Protein AF-A0A537RAN6-F1 (afdb_monomer)

Sequence (154 aa):
MDEKVVLACLVHDIGVIGFIRADHGYWGAQMVAPYVDEEVSWAIRAHQALRFYPDESVGYSYPESYIKNFGADYRPDPYIEEEYKRARDHKWYMTARMITVHDIYSFDPDVVVELEEFTDIIGRNFKQPKEGLGWDSSPSAHMWRTLIRPTRYL

pLDDT: mean 93.1, std 7.17, range [57.78, 98.69]

Structure (mmCIF, N/CA/C/O backbone):
data_AF-A0A537RAN6-F1
#
_entry.id   AF-A0A537RAN6-F1
#
loop_
_atom_site.group_PDB
_atom_site.id
_atom_site.type_symbol
_atom_site.label_atom_id
_atom_site.label_alt_id
_atom_site.label_comp_id
_atom_site.label_asym_id
_atom_site.label_entity_id
_atom_site.label_seq_id
_atom_site.pdbx_PDB_ins_code
_atom_site.Cartn_x
_atom_site.Cartn_y
_atom_site.Cartn_z
_atom_site.occupancy
_atom_site.B_iso_or_equiv
_atom_site.auth_seq_id
_atom_site.auth_comp_id
_atom_site.auth_asym_id
_atom_site.auth_atom_id
_atom_site.pdbx_PDB_model_num
ATOM 1 N N . MET A 1 1 ? -12.561 -12.386 -7.086 1.00 77.81 1 MET A N 1
ATOM 2 C CA . MET A 1 1 ? -11.436 -11.699 -6.421 1.00 77.81 1 MET A CA 1
ATOM 3 C C . MET A 1 1 ? -11.769 -11.601 -4.942 1.00 77.81 1 MET A C 1
ATOM 5 O O . MET A 1 1 ? -12.938 -11.405 -4.640 1.00 77.81 1 MET A O 1
ATOM 9 N N . ASP A 1 2 ? -10.805 -11.834 -4.052 1.00 94.06 2 ASP A N 1
ATOM 10 C CA . ASP A 1 2 ? -11.002 -11.723 -2.597 1.00 94.06 2 ASP A CA 1
ATOM 11 C C . ASP A 1 2 ? -11.297 -10.260 -2.203 1.00 94.06 2 ASP A C 1
ATOM 13 O O . ASP A 1 2 ? -10.730 -9.342 -2.797 1.00 94.06 2 ASP A O 1
ATOM 17 N N . GLU A 1 3 ? -12.183 -10.023 -1.231 1.00 96.25 3 GLU A N 1
ATOM 18 C CA . GLU A 1 3 ? -12.576 -8.664 -0.822 1.00 96.25 3 GLU A CA 1
ATOM 19 C C . GLU A 1 3 ? -11.413 -7.842 -0.262 1.00 96.25 3 GLU A C 1
ATOM 21 O O . GLU A 1 3 ? -11.381 -6.628 -0.456 1.00 96.25 3 GLU A O 1
ATOM 26 N N . LYS A 1 4 ? -10.423 -8.484 0.369 1.00 94.19 4 LYS A N 1
ATOM 27 C CA . LYS A 1 4 ? -9.199 -7.812 0.817 1.00 94.19 4 LYS A CA 1
ATOM 28 C C . LYS A 1 4 ? -8.399 -7.280 -0.362 1.00 94.19 4 LYS A C 1
ATOM 30 O O . LYS A 1 4 ? -7.865 -6.180 -0.275 1.00 94.19 4 LYS A O 1
ATOM 35 N N . VAL A 1 5 ? -8.339 -8.029 -1.466 1.00 96.00 5 VAL A N 1
ATOM 36 C CA . VAL A 1 5 ? -7.678 -7.581 -2.702 1.00 96.00 5 VAL A CA 1
ATOM 37 C C . VAL A 1 5 ? -8.435 -6.388 -3.281 1.00 96.00 5 VAL A C 1
ATOM 39 O O . VAL A 1 5 ? -7.808 -5.395 -3.632 1.00 96.00 5 VAL A O 1
ATOM 42 N N . VAL A 1 6 ? -9.774 -6.439 -3.313 1.00 95.94 6 VAL A N 1
ATOM 43 C CA . VAL A 1 6 ? -10.601 -5.307 -3.768 1.00 95.94 6 VAL A CA 1
ATOM 44 C C . VAL A 1 6 ? -10.352 -4.066 -2.906 1.00 95.94 6 VAL A C 1
ATOM 46 O O . VAL A 1 6 ? -10.100 -2.994 -3.449 1.00 95.94 6 VAL A O 1
ATOM 49 N N . LEU A 1 7 ? -10.364 -4.205 -1.574 1.00 97.06 7 LEU A N 1
ATOM 50 C CA . LEU A 1 7 ? -10.069 -3.098 -0.664 1.00 97.06 7 LEU A CA 1
ATOM 51 C C . LEU A 1 7 ? -8.649 -2.561 -0.883 1.00 97.06 7 LEU A C 1
ATOM 53 O O . LEU A 1 7 ? -8.461 -1.350 -0.934 1.00 97.06 7 LEU A O 1
ATOM 57 N N . ALA A 1 8 ? -7.657 -3.443 -1.029 1.00 97.12 8 ALA A N 1
ATOM 58 C CA . ALA A 1 8 ? -6.279 -3.041 -1.278 1.00 97.12 8 ALA A CA 1
ATOM 59 C C . ALA A 1 8 ? -6.162 -2.229 -2.575 1.00 97.12 8 ALA A C 1
ATOM 61 O O . ALA A 1 8 ? -5.553 -1.165 -2.552 1.00 97.12 8 ALA A O 1
ATOM 62 N N . CYS A 1 9 ? -6.806 -2.665 -3.664 1.00 95.44 9 CYS A N 1
ATOM 63 C CA . CYS A 1 9 ? -6.883 -1.897 -4.907 1.00 95.44 9 CYS A CA 1
ATOM 64 C C . CYS A 1 9 ? -7.563 -0.537 -4.698 1.00 95.44 9 CYS A C 1
ATOM 66 O O . CYS A 1 9 ? -7.063 0.466 -5.191 1.00 95.44 9 CYS A O 1
ATOM 68 N N . LEU A 1 10 ? -8.654 -0.476 -3.930 1.00 94.12 10 LEU A N 1
ATOM 69 C CA . LEU A 1 10 ? -9.382 0.771 -3.683 1.00 94.12 10 LEU A CA 1
ATOM 70 C C . LEU A 1 10 ? -8.542 1.818 -2.932 1.00 94.12 10 LEU A C 1
ATOM 72 O O . LEU A 1 10 ? -8.671 3.010 -3.196 1.00 94.12 10 LEU A O 1
ATOM 76 N N . VAL A 1 11 ? -7.695 1.394 -1.986 1.00 94.62 11 VAL A N 1
ATOM 77 C CA . VAL A 1 11 ? -6.997 2.318 -1.071 1.00 94.62 11 VAL A CA 1
ATOM 78 C C . VAL A 1 11 ? -5.481 2.410 -1.269 1.00 94.62 11 VAL A C 1
ATOM 80 O O . VAL A 1 11 ? -4.833 3.132 -0.512 1.00 94.62 11 VAL A O 1
ATOM 83 N N . HIS A 1 12 ? -4.885 1.711 -2.241 1.00 95.81 12 HIS A N 1
ATOM 84 C CA . HIS A 1 12 ? -3.420 1.650 -2.376 1.00 95.81 12 HIS A CA 1
ATOM 85 C C . HIS A 1 12 ? -2.745 3.021 -2.533 1.00 95.81 12 HIS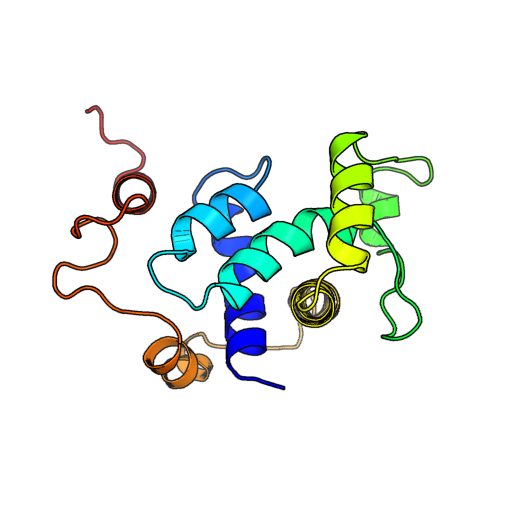 A C 1
ATOM 87 O O . HIS A 1 12 ? -1.685 3.249 -1.949 1.00 95.81 12 HIS A O 1
ATOM 93 N N . ASP A 1 13 ? -3.409 3.943 -3.230 1.00 93.81 13 ASP A N 1
ATOM 94 C CA . ASP A 1 13 ? -2.900 5.277 -3.556 1.00 93.81 13 ASP A CA 1
ATOM 95 C C . ASP A 1 13 ? -3.463 6.397 -2.669 1.00 93.81 13 ASP A C 1
ATOM 97 O O . ASP A 1 13 ? -3.264 7.585 -2.931 1.00 93.81 13 ASP A O 1
ATOM 101 N N . ILE A 1 14 ? -4.106 6.048 -1.548 1.00 89.94 14 ILE A N 1
ATOM 102 C CA . ILE A 1 14 ? -4.704 7.014 -0.609 1.00 89.94 14 ILE A CA 1
ATOM 103 C C . ILE A 1 1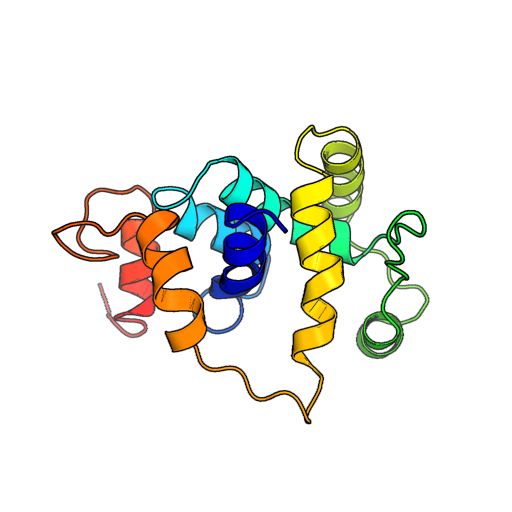4 ? -3.705 8.086 -0.116 1.00 89.94 14 ILE A C 1
ATOM 105 O O . ILE A 1 14 ? -4.091 9.204 0.227 1.00 89.94 14 ILE A O 1
ATOM 109 N N . GLY A 1 15 ? -2.405 7.768 -0.107 1.00 83.69 15 GLY A N 1
ATOM 110 C CA . GLY A 1 15 ? -1.333 8.695 0.260 1.00 83.69 15 GLY A CA 1
ATOM 111 C C . GLY A 1 15 ? -0.936 9.699 -0.835 1.00 83.69 15 GLY A C 1
ATOM 112 O O . GLY A 1 15 ? -0.397 10.756 -0.503 1.00 83.69 15 GLY A O 1
ATOM 113 N N . VAL A 1 16 ? -1.208 9.412 -2.116 1.00 85.81 16 VAL A N 1
ATOM 114 C CA . VAL A 1 16 ? -0.664 10.145 -3.281 1.00 85.81 16 VAL A CA 1
ATOM 115 C C . VAL A 1 16 ? -1.216 11.562 -3.418 1.00 85.81 16 VAL A C 1
ATOM 117 O O . VAL A 1 16 ? -0.455 12.493 -3.708 1.00 85.81 16 VAL A O 1
ATOM 120 N N . ILE A 1 17 ? -2.533 11.727 -3.266 1.00 74.19 17 ILE A N 1
ATOM 121 C CA . ILE A 1 17 ? -3.221 13.008 -3.503 1.00 74.19 17 ILE A CA 1
ATOM 122 C C . ILE A 1 17 ? -3.330 13.823 -2.211 1.00 74.19 17 ILE A C 1
ATOM 124 O O . ILE A 1 17 ? -3.180 15.042 -2.246 1.00 74.19 17 ILE A O 1
ATOM 128 N N . GLY A 1 18 ? -3.574 13.163 -1.076 1.00 71.62 18 GLY A N 1
ATOM 129 C CA . GLY A 1 18 ? -3.880 13.846 0.180 1.00 71.62 18 GLY A CA 1
ATOM 130 C C . GLY A 1 18 ? -2.681 14.109 1.090 1.00 71.62 18 GLY A C 1
ATOM 131 O O . GLY A 1 18 ? -2.721 15.073 1.849 1.00 71.62 18 GLY A O 1
ATOM 132 N N . PHE A 1 19 ? -1.637 13.271 1.052 1.00 85.94 19 PHE A N 1
ATOM 133 C CA . PHE A 1 19 ? -0.619 13.232 2.108 1.00 85.94 19 PHE A CA 1
ATOM 134 C C . PHE A 1 19 ? 0.809 13.479 1.599 1.00 85.94 19 PHE A C 1
ATOM 136 O O . PHE A 1 19 ? 1.224 14.627 1.453 1.00 85.94 19 PHE A O 1
ATOM 143 N N . ILE A 1 20 ? 1.581 12.420 1.349 1.00 90.00 20 ILE A N 1
ATOM 144 C CA . ILE A 1 20 ? 2.974 12.493 0.905 1.00 90.00 20 ILE A CA 1
ATOM 145 C C . ILE A 1 20 ? 3.121 11.582 -0.311 1.00 90.00 20 ILE A C 1
ATOM 147 O O . ILE A 1 20 ? 2.945 10.369 -0.225 1.00 90.00 20 ILE A O 1
ATOM 151 N N . ARG A 1 21 ? 3.449 12.188 -1.457 1.00 90.88 21 ARG A N 1
ATOM 152 C CA . ARG A 1 21 ? 3.561 11.482 -2.742 1.00 90.88 21 ARG A CA 1
ATOM 153 C C . ARG A 1 21 ? 4.835 10.642 -2.861 1.00 90.88 21 ARG A C 1
ATOM 155 O O . ARG A 1 21 ? 4.807 9.559 -3.444 1.00 90.88 21 ARG A O 1
ATOM 162 N N . ALA A 1 22 ? 5.956 11.158 -2.356 1.00 91.75 22 ALA A N 1
ATOM 163 C CA . ALA A 1 22 ? 7.195 10.390 -2.281 1.00 91.75 22 ALA A CA 1
ATOM 164 C C . ALA A 1 22 ? 6.983 9.218 -1.321 1.00 91.75 22 ALA A C 1
ATOM 166 O O . ALA A 1 22 ? 6.483 9.426 -0.221 1.00 91.75 22 ALA A O 1
ATOM 167 N N . ASP A 1 23 ? 7.322 8.005 -1.748 1.00 94.44 23 ASP A N 1
ATOM 168 C CA . ASP A 1 23 ? 7.065 6.784 -0.980 1.00 94.44 23 ASP A CA 1
ATOM 169 C C . ASP A 1 23 ? 5.593 6.563 -0.581 1.00 94.44 23 ASP A C 1
ATOM 171 O O . ASP A 1 23 ? 5.294 6.048 0.498 1.00 94.44 23 ASP A O 1
ATOM 175 N N . HIS A 1 24 ? 4.656 6.951 -1.454 1.00 95.44 24 HIS A N 1
ATOM 176 C CA . HIS A 1 24 ? 3.212 6.833 -1.212 1.00 95.44 24 HIS A CA 1
ATOM 177 C C . HIS A 1 24 ? 2.764 5.436 -0.765 1.00 95.44 24 HIS A C 1
ATOM 179 O O . HIS A 1 24 ? 1.905 5.353 0.106 1.00 95.44 24 HIS A O 1
ATOM 185 N N . GLY A 1 25 ? 3.344 4.350 -1.288 1.00 96.00 25 GLY A N 1
ATOM 186 C CA . GLY A 1 25 ? 2.989 2.993 -0.872 1.00 96.00 25 GLY A CA 1
ATOM 187 C C . GLY A 1 25 ? 3.384 2.722 0.579 1.00 96.00 25 GLY A C 1
ATOM 188 O O . GLY A 1 25 ? 2.629 2.105 1.328 1.00 96.00 25 GLY A O 1
ATOM 189 N N . TYR A 1 26 ? 4.527 3.249 1.030 1.00 96.88 26 TYR A N 1
ATOM 190 C CA . TYR A 1 26 ? 4.960 3.135 2.426 1.00 96.88 26 TYR A CA 1
ATOM 191 C C . TYR A 1 26 ? 4.094 3.985 3.357 1.00 96.88 26 TYR A C 1
ATOM 193 O O . TYR A 1 26 ? 3.626 3.480 4.380 1.00 96.88 26 TYR A O 1
ATOM 201 N N . TRP A 1 27 ? 3.846 5.248 2.998 1.00 96.94 27 TRP A N 1
ATOM 202 C CA . TRP A 1 27 ? 2.990 6.133 3.790 1.00 96.94 27 TRP A CA 1
ATOM 203 C C . TRP A 1 27 ? 1.546 5.636 3.841 1.00 96.94 27 TRP A C 1
ATOM 205 O O . TRP A 1 27 ? 0.953 5.587 4.916 1.00 96.94 27 TRP A O 1
ATOM 215 N N . GLY A 1 28 ? 0.995 5.219 2.701 1.00 96.31 28 GLY A N 1
ATOM 216 C CA . GLY A 1 28 ? -0.344 4.647 2.587 1.00 96.31 28 GLY A CA 1
ATOM 217 C C . GLY A 1 28 ? -0.487 3.401 3.452 1.00 96.31 28 GLY A C 1
ATOM 218 O O . GLY A 1 28 ? -1.386 3.342 4.289 1.00 96.31 28 GLY A O 1
ATOM 219 N N . ALA A 1 29 ? 0.456 2.458 3.344 1.00 97.56 29 ALA A N 1
ATOM 220 C CA . ALA A 1 29 ? 0.473 1.248 4.162 1.00 97.56 29 ALA A CA 1
ATOM 221 C C . ALA A 1 29 ? 0.521 1.551 5.665 1.00 97.56 29 ALA A C 1
ATOM 223 O O . ALA A 1 29 ? -0.263 0.988 6.426 1.00 97.56 29 ALA A O 1
ATOM 224 N N . GLN A 1 30 ? 1.401 2.459 6.104 1.00 97.19 30 GLN A N 1
ATOM 225 C CA . GLN A 1 30 ? 1.481 2.874 7.510 1.00 97.19 30 GLN A CA 1
ATOM 226 C C . GLN A 1 30 ? 0.182 3.521 7.995 1.00 97.19 30 GLN A C 1
ATOM 228 O O . GLN A 1 30 ? -0.254 3.265 9.118 1.00 97.19 30 GLN A O 1
ATOM 233 N N . MET A 1 31 ? -0.443 4.340 7.148 1.00 96.38 31 MET A N 1
ATOM 234 C CA . MET A 1 31 ? -1.673 5.044 7.481 1.00 96.38 31 MET A CA 1
ATOM 235 C C . MET A 1 31 ? -2.838 4.082 7.716 1.00 96.38 31 MET A C 1
ATOM 237 O O . MET A 1 31 ? -3.554 4.228 8.711 1.00 96.38 31 MET A O 1
ATOM 241 N N . VAL A 1 32 ? -3.008 3.091 6.833 1.00 97.12 32 VAL A N 1
ATOM 242 C CA . VAL A 1 32 ? -4.138 2.152 6.889 1.00 97.12 32 VAL A CA 1
ATOM 243 C C . VAL A 1 32 ? -3.895 0.946 7.796 1.00 97.12 32 VAL A C 1
ATOM 245 O O . VAL A 1 32 ? -4.868 0.349 8.241 1.00 97.12 32 VAL A O 1
ATOM 248 N N . ALA A 1 33 ? -2.642 0.596 8.118 1.00 98.19 33 ALA A N 1
ATOM 249 C CA . ALA A 1 33 ? -2.295 -0.617 8.872 1.00 98.19 33 ALA A CA 1
ATOM 250 C C . ALA A 1 33 ? -3.105 -0.856 10.166 1.00 98.19 33 ALA A C 1
ATOM 252 O O . ALA A 1 33 ? -3.469 -2.003 10.414 1.00 98.19 33 ALA A O 1
ATOM 253 N N . PRO A 1 34 ? -3.459 0.156 10.987 1.00 98.00 34 PRO A N 1
ATOM 254 C CA . PRO A 1 34 ? -4.282 -0.081 12.182 1.00 98.00 34 PRO A CA 1
ATOM 255 C C . PRO A 1 34 ? -5.747 -0.447 11.897 1.00 98.00 34 PRO A C 1
ATOM 257 O O . PRO A 1 34 ? -6.488 -0.784 12.828 1.00 98.00 34 PRO A O 1
ATOM 260 N N . TYR A 1 35 ? -6.172 -0.330 10.639 1.00 98.06 35 TYR A N 1
ATOM 261 C CA . TYR A 1 35 ? -7.567 -0.376 10.218 1.00 98.06 35 TYR A CA 1
ATOM 262 C C . TYR A 1 35 ? -7.896 -1.523 9.270 1.00 98.06 35 TYR A C 1
ATOM 264 O O . TYR A 1 35 ? -9.070 -1.821 9.082 1.00 98.06 35 TYR A O 1
ATOM 272 N N . VAL A 1 36 ? -6.895 -2.171 8.685 1.00 98.31 36 VAL A N 1
ATOM 273 C CA . VAL A 1 36 ? -7.082 -3.225 7.682 1.00 98.31 36 VAL A CA 1
ATOM 274 C C . VAL A 1 36 ? -6.300 -4.476 8.069 1.00 98.31 36 VAL A C 1
ATOM 276 O O . VAL A 1 36 ? -5.495 -4.459 8.999 1.00 98.31 36 VAL A O 1
ATOM 279 N N . ASP A 1 37 ? -6.541 -5.574 7.359 1.00 98.25 37 ASP A N 1
ATOM 280 C CA . ASP A 1 37 ? -5.749 -6.792 7.517 1.00 98.25 37 ASP A CA 1
ATOM 281 C C . ASP A 1 37 ? -4.264 -6.538 7.193 1.00 98.25 37 ASP A C 1
ATOM 283 O O . ASP A 1 37 ? -3.935 -5.733 6.315 1.00 98.25 37 ASP A O 1
ATOM 287 N N . GLU A 1 38 ? -3.360 -7.244 7.879 1.00 98.38 38 GLU A N 1
ATOM 288 C CA . GLU A 1 38 ? -1.915 -7.126 7.653 1.00 98.38 38 GLU A CA 1
ATOM 289 C C . GLU A 1 38 ? -1.569 -7.343 6.172 1.00 98.38 38 GLU A C 1
ATOM 291 O O . GLU A 1 38 ? -0.762 -6.595 5.619 1.00 98.38 38 GLU A O 1
ATOM 296 N N . GLU A 1 39 ? -2.250 -8.281 5.507 1.00 98.31 39 GLU A N 1
ATOM 297 C CA . GLU A 1 39 ? -2.090 -8.553 4.081 1.00 98.31 39 GLU A CA 1
ATOM 298 C C . GLU A 1 39 ? -2.369 -7.326 3.208 1.00 98.31 39 GLU A C 1
ATOM 300 O O . GLU A 1 39 ? -1.590 -7.032 2.301 1.00 98.31 39 GLU A O 1
ATOM 305 N N . VAL A 1 40 ? -3.443 -6.586 3.502 1.00 98.50 40 VAL A N 1
ATOM 306 C CA . VAL A 1 40 ? -3.827 -5.377 2.758 1.00 98.50 40 VAL A CA 1
ATOM 307 C C . VAL A 1 40 ? -2.742 -4.319 2.914 1.00 98.50 40 VAL A C 1
ATOM 309 O O . VAL A 1 40 ? -2.223 -3.812 1.923 1.00 98.50 40 VAL A O 1
ATOM 312 N N . SER A 1 41 ? -2.334 -4.026 4.152 1.00 98.44 41 SER A N 1
ATOM 313 C CA . SER A 1 41 ? -1.279 -3.037 4.404 1.00 98.44 41 SER A CA 1
ATOM 314 C C . SER A 1 41 ? 0.066 -3.433 3.777 1.00 98.44 41 SER A C 1
ATOM 316 O O . SER A 1 41 ? 0.757 -2.594 3.199 1.00 98.44 41 SER A O 1
ATOM 318 N N . TRP A 1 42 ? 0.427 -4.719 3.820 1.00 98.69 42 TRP A N 1
ATOM 319 C CA . TRP A 1 42 ? 1.645 -5.227 3.201 1.00 98.69 42 TRP A CA 1
ATOM 320 C C . TRP A 1 42 ? 1.592 -5.102 1.680 1.00 98.69 42 TRP A C 1
ATOM 322 O O . TRP A 1 42 ? 2.567 -4.667 1.067 1.00 98.69 42 TRP A O 1
ATOM 332 N N . ALA A 1 43 ? 0.452 -5.436 1.072 1.00 98.44 43 ALA A N 1
ATOM 333 C CA . ALA A 1 43 ? 0.269 -5.354 -0.368 1.00 98.44 43 ALA A CA 1
ATOM 334 C C . ALA A 1 43 ? 0.360 -3.908 -0.870 1.00 98.44 43 ALA A C 1
ATOM 336 O O . ALA A 1 43 ? 1.054 -3.642 -1.850 1.00 98.44 43 ALA A O 1
ATOM 337 N N . ILE A 1 44 ? -0.241 -2.966 -0.137 1.00 98.19 44 ILE A N 1
ATOM 338 C CA . ILE A 1 44 ? -0.124 -1.525 -0.397 1.00 98.19 44 ILE A CA 1
ATOM 339 C C . ILE A 1 44 ? 1.327 -1.055 -0.261 1.00 98.19 44 ILE A C 1
ATOM 341 O O . ILE A 1 44 ? 1.781 -0.224 -1.031 1.00 98.19 44 ILE A O 1
ATOM 345 N N . ARG A 1 45 ? 2.124 -1.595 0.656 1.00 98.19 45 ARG A N 1
ATOM 346 C CA . ARG A 1 45 ? 3.548 -1.241 0.683 1.00 98.19 45 ARG A CA 1
ATOM 347 C C . ARG A 1 45 ? 4.287 -1.791 -0.539 1.00 98.19 45 ARG A C 1
ATOM 349 O O . ARG A 1 45 ? 5.040 -1.071 -1.189 1.00 98.19 45 ARG A O 1
ATOM 356 N N . ALA A 1 46 ? 4.092 -3.074 -0.832 1.00 98.38 46 ALA A N 1
ATOM 357 C CA . ALA A 1 46 ? 4.850 -3.785 -1.854 1.00 98.38 46 ALA A CA 1
ATOM 358 C C . ALA A 1 46 ? 4.520 -3.316 -3.282 1.00 98.38 46 ALA A C 1
ATOM 360 O O . ALA A 1 46 ? 5.414 -3.321 -4.133 1.00 98.38 46 ALA A O 1
ATOM 361 N N . HIS A 1 47 ? 3.285 -2.866 -3.554 1.00 97.56 47 HIS A N 1
ATOM 362 C CA . HIS A 1 47 ? 2.885 -2.441 -4.904 1.00 97.56 47 HIS A CA 1
ATOM 363 C C . HIS A 1 47 ? 3.789 -1.323 -5.457 1.00 97.56 47 HIS A C 1
ATOM 365 O O . HIS A 1 47 ? 4.096 -1.321 -6.651 1.00 97.56 47 HIS A O 1
ATOM 371 N N . GLN A 1 48 ? 4.300 -0.437 -4.589 1.00 96.69 48 GLN A N 1
ATOM 372 C CA . GLN A 1 48 ? 5.196 0.650 -4.985 1.00 96.69 48 GLN A CA 1
ATOM 373 C C . GLN A 1 48 ? 6.471 0.141 -5.670 1.00 96.69 48 GLN A C 1
ATOM 375 O O . GLN A 1 48 ? 6.958 0.777 -6.605 1.00 96.69 48 GLN A O 1
ATOM 380 N N . ALA A 1 49 ? 7.031 -0.979 -5.206 1.00 97.62 49 ALA A N 1
ATOM 381 C CA . ALA A 1 49 ? 8.192 -1.585 -5.847 1.00 97.62 49 ALA A CA 1
ATOM 382 C C . ALA A 1 49 ? 7.770 -2.410 -7.066 1.00 97.62 49 ALA A C 1
ATOM 384 O O . ALA A 1 49 ? 8.364 -2.293 -8.137 1.00 97.62 49 ALA A O 1
ATOM 385 N N . LEU A 1 50 ? 6.705 -3.207 -6.923 1.00 97.44 50 LEU A N 1
ATOM 386 C CA . LEU A 1 50 ? 6.245 -4.138 -7.954 1.00 97.44 50 LEU A CA 1
ATOM 387 C C . LEU A 1 50 ? 5.824 -3.459 -9.262 1.00 97.44 50 LEU A C 1
ATOM 389 O O . LEU A 1 50 ? 5.986 -4.065 -10.323 1.00 97.44 50 LEU A O 1
ATOM 393 N N . ARG A 1 51 ? 5.322 -2.219 -9.217 1.00 94.88 51 ARG A N 1
ATOM 394 C CA . ARG A 1 51 ? 4.875 -1.479 -10.411 1.00 94.88 51 ARG A CA 1
ATOM 395 C C . ARG A 1 51 ? 5.966 -1.298 -11.474 1.00 94.88 51 ARG A C 1
ATOM 397 O O . ARG A 1 51 ? 5.651 -1.170 -12.652 1.00 94.88 51 ARG A O 1
ATOM 404 N N . PHE A 1 52 ? 7.241 -1.335 -11.082 1.00 95.56 52 PHE A N 1
ATOM 405 C CA . PHE A 1 52 ? 8.376 -1.184 -11.998 1.00 95.56 52 PHE A CA 1
ATOM 406 C C . PHE A 1 52 ? 8.832 -2.489 -12.660 1.00 95.56 52 PHE A C 1
ATOM 408 O O . PHE A 1 52 ? 9.687 -2.444 -13.541 1.00 95.56 52 PHE A O 1
ATOM 415 N N . TYR A 1 53 ? 8.292 -3.640 -12.257 1.00 95.94 53 TYR A N 1
ATOM 416 C CA . TYR A 1 53 ? 8.764 -4.943 -12.725 1.00 95.94 53 TYR A CA 1
ATOM 417 C C . TYR A 1 53 ? 7.619 -5.746 -13.344 1.00 95.94 53 TYR A C 1
ATOM 419 O O . TYR A 1 53 ? 6.610 -5.964 -12.658 1.00 95.94 53 TYR A O 1
ATOM 427 N N . PRO A 1 54 ? 7.767 -6.204 -14.602 1.00 95.19 54 PRO A N 1
ATOM 428 C CA . PRO A 1 54 ? 6.744 -6.991 -15.277 1.00 95.19 54 PRO A CA 1
ATOM 429 C C . PRO A 1 54 ? 6.554 -8.360 -14.609 1.00 95.19 54 PRO A C 1
ATOM 431 O O . PRO A 1 54 ? 7.476 -8.918 -14.013 1.00 95.19 54 PRO A O 1
ATOM 434 N N . ASP A 1 55 ? 5.353 -8.910 -14.746 1.00 96.25 55 ASP A N 1
ATOM 435 C CA . ASP A 1 55 ? 5.046 -10.309 -14.469 1.00 96.25 55 ASP A CA 1
ATOM 436 C C . ASP A 1 55 ? 4.052 -10.821 -15.524 1.00 96.25 55 ASP A C 1
ATOM 438 O O . ASP A 1 55 ? 2.833 -10.665 -15.409 1.00 96.25 55 ASP A O 1
ATOM 442 N N . GLU A 1 56 ? 4.594 -11.430 -16.579 1.00 94.75 56 GLU A N 1
ATOM 443 C CA . GLU A 1 56 ? 3.814 -11.950 -17.707 1.00 94.75 56 GLU A CA 1
ATOM 444 C C . GLU A 1 56 ? 2.878 -13.096 -17.307 1.00 94.75 56 GLU A C 1
ATOM 446 O O . GLU A 1 56 ? 1.862 -13.304 -17.966 1.00 94.75 56 GLU A O 1
ATOM 451 N N . SER A 1 57 ? 3.154 -13.802 -16.201 1.00 95.06 57 SER A N 1
ATOM 452 C CA . SER A 1 57 ? 2.298 -14.905 -15.735 1.00 95.06 57 SER A CA 1
ATOM 453 C C . SER A 1 57 ? 0.891 -14.444 -15.341 1.00 95.06 57 SER A C 1
ATOM 455 O O . SER A 1 57 ? -0.041 -15.246 -15.326 1.00 95.06 57 SER A O 1
ATOM 457 N N . VAL A 1 58 ? 0.734 -13.145 -15.071 1.00 94.31 58 VAL A N 1
ATOM 458 C CA . VAL A 1 58 ? -0.546 -12.487 -14.780 1.00 94.31 58 VAL A CA 1
ATOM 459 C C . VAL A 1 58 ? -0.850 -11.328 -15.725 1.00 94.31 58 VAL A C 1
ATOM 461 O O . VAL A 1 58 ? -1.696 -10.490 -15.428 1.00 94.31 58 VAL A O 1
ATOM 464 N N . GLY A 1 59 ? -0.163 -11.273 -16.868 1.00 92.94 59 GLY A N 1
ATOM 465 C CA . GLY A 1 59 ? -0.404 -10.265 -17.898 1.00 92.94 59 GLY A CA 1
ATOM 466 C C . GLY A 1 59 ? 0.019 -8.843 -17.520 1.00 92.94 59 GLY A C 1
ATOM 467 O O . GLY A 1 59 ? -0.430 -7.899 -18.162 1.00 92.94 59 GLY A O 1
ATOM 468 N N . TYR A 1 60 ? 0.874 -8.661 -16.506 1.00 93.94 60 TYR A N 1
ATOM 469 C CA . TYR A 1 60 ? 1.401 -7.342 -16.153 1.00 93.94 60 TYR A CA 1
ATOM 470 C C . TYR A 1 60 ? 2.677 -7.049 -16.950 1.00 93.94 60 TYR A C 1
ATOM 472 O O . TYR A 1 60 ? 3.771 -7.476 -16.576 1.00 93.94 60 TYR A O 1
ATOM 480 N N . SER A 1 61 ? 2.553 -6.317 -18.055 1.00 93.50 61 SER A N 1
ATOM 481 C CA . SER A 1 61 ? 3.702 -5.766 -18.780 1.00 93.50 61 SER A CA 1
ATOM 482 C C . SER A 1 61 ? 4.194 -4.465 -18.141 1.00 93.50 61 SER A C 1
ATOM 484 O O . SER A 1 61 ? 3.455 -3.794 -17.422 1.00 93.50 61 SER A O 1
ATOM 486 N N . TYR A 1 62 ? 5.435 -4.067 -18.431 1.00 91.06 62 TYR A N 1
ATOM 487 C CA . TYR A 1 62 ? 5.929 -2.755 -18.007 1.00 91.06 62 TYR A CA 1
ATOM 488 C C . TYR A 1 62 ? 5.075 -1.636 -18.644 1.00 91.06 62 TYR A C 1
ATOM 490 O O . TYR A 1 62 ? 4.925 -1.643 -19.869 1.00 91.06 62 TYR A O 1
ATOM 498 N N . PRO A 1 63 ? 4.502 -0.693 -17.868 1.00 89.06 63 PRO A N 1
ATOM 499 C CA . PRO A 1 63 ? 3.585 0.303 -18.419 1.00 89.06 63 PRO A CA 1
ATOM 500 C C . PRO A 1 63 ? 4.246 1.236 -19.446 1.00 89.06 63 PRO A C 1
ATOM 502 O O . PRO A 1 63 ? 5.265 1.868 -19.166 1.00 89.06 63 PRO A O 1
ATOM 505 N N . GLU A 1 64 ? 3.623 1.419 -20.615 1.00 89.06 64 GLU A N 1
ATOM 506 C CA . GLU A 1 64 ? 4.108 2.368 -21.637 1.00 89.06 64 GLU A CA 1
ATOM 507 C C . GLU A 1 64 ? 4.162 3.812 -21.111 1.00 89.06 64 GLU A C 1
ATOM 509 O O . GLU A 1 64 ? 5.063 4.586 -21.448 1.00 89.06 64 GLU A O 1
ATOM 514 N N . SER A 1 65 ? 3.229 4.170 -20.223 1.00 87.88 65 SER A N 1
ATOM 515 C CA . SER A 1 65 ? 3.206 5.470 -19.550 1.00 87.88 65 SER A CA 1
ATOM 516 C C . SER A 1 65 ? 4.480 5.726 -18.740 1.00 87.88 65 SER A C 1
ATOM 518 O O . SER A 1 65 ? 4.919 6.870 -18.644 1.00 87.88 65 SER A O 1
ATOM 520 N N . TYR A 1 66 ? 5.124 4.685 -18.207 1.00 90.75 66 TYR A N 1
ATOM 521 C CA . TYR A 1 66 ? 6.352 4.826 -17.427 1.00 90.75 66 TYR A CA 1
ATOM 522 C C . TYR A 1 66 ? 7.547 5.095 -18.340 1.00 90.75 66 TYR A C 1
ATOM 524 O O . TYR A 1 66 ? 8.356 5.965 -18.026 1.00 90.75 66 TYR A O 1
ATOM 532 N N . ILE A 1 67 ? 7.607 4.454 -19.513 1.00 91.25 67 ILE A N 1
ATOM 533 C CA . ILE A 1 67 ? 8.604 4.774 -20.548 1.00 91.25 67 ILE A CA 1
ATOM 534 C C . ILE A 1 67 ? 8.471 6.243 -20.962 1.00 91.25 67 ILE A C 1
ATOM 536 O O . ILE A 1 67 ? 9.469 6.956 -21.051 1.00 91.25 67 ILE A O 1
ATOM 540 N N . LYS A 1 68 ? 7.237 6.720 -21.166 1.00 90.19 68 LYS A N 1
ATOM 541 C CA . LYS A 1 68 ? 6.962 8.118 -21.526 1.00 90.19 68 LYS A CA 1
ATOM 542 C C . LYS A 1 68 ? 7.354 9.105 -20.419 1.00 90.19 68 LYS A C 1
ATOM 544 O O . LYS A 1 68 ? 7.877 10.172 -20.726 1.00 90.19 68 LYS A O 1
ATOM 549 N N . ASN A 1 69 ? 7.083 8.768 -19.158 1.00 89.75 69 ASN A N 1
ATOM 550 C CA . ASN A 1 69 ? 7.282 9.672 -18.023 1.00 89.75 69 ASN A CA 1
ATOM 551 C C . ASN A 1 69 ? 8.724 9.681 -17.492 1.00 89.75 69 ASN A C 1
ATOM 553 O O . ASN A 1 69 ? 9.190 10.726 -17.042 1.00 89.75 69 ASN A O 1
ATOM 557 N N . PHE A 1 70 ? 9.423 8.542 -17.525 1.00 92.25 70 PHE A N 1
ATOM 558 C CA . PHE A 1 70 ? 10.750 8.376 -16.918 1.00 92.25 70 PHE A CA 1
ATOM 559 C C . PHE A 1 70 ? 11.874 8.122 -17.934 1.00 92.25 70 PHE A C 1
ATOM 561 O O . PHE A 1 70 ? 13.040 8.353 -17.618 1.00 92.25 70 PHE A O 1
ATOM 568 N N . GLY A 1 71 ? 11.539 7.690 -19.153 1.00 94.00 71 GLY A N 1
ATOM 569 C CA . GLY A 1 71 ? 12.491 7.278 -20.186 1.00 94.00 71 GLY A CA 1
ATOM 570 C C . GLY A 1 71 ? 12.721 5.763 -20.217 1.00 94.00 71 GLY A C 1
ATOM 571 O O . GLY A 1 71 ? 12.586 5.076 -19.207 1.00 94.00 71 GLY A O 1
ATOM 572 N N . ALA A 1 72 ? 13.091 5.237 -21.390 1.00 92.12 72 ALA A N 1
ATOM 573 C CA . ALA A 1 72 ? 13.289 3.798 -21.615 1.00 92.12 72 ALA A CA 1
ATOM 574 C C . ALA A 1 72 ? 14.442 3.193 -20.793 1.00 92.12 72 ALA A C 1
ATOM 576 O O . ALA A 1 72 ? 14.407 2.010 -20.468 1.00 92.12 72 ALA A O 1
ATOM 577 N N . ASP A 1 73 ? 15.434 4.011 -20.434 1.00 93.44 73 ASP A N 1
ATOM 578 C CA . ASP A 1 73 ? 16.607 3.591 -19.661 1.00 93.44 73 ASP A CA 1
ATOM 579 C C . ASP A 1 73 ? 16.449 3.823 -18.150 1.00 93.44 73 ASP A C 1
ATOM 581 O O . ASP A 1 73 ? 17.398 3.615 -17.388 1.00 93.44 73 ASP A O 1
ATOM 585 N N . TYR A 1 74 ? 15.272 4.276 -17.698 1.00 94.75 74 TYR A N 1
ATOM 586 C CA . TYR A 1 74 ? 15.029 4.514 -16.282 1.00 94.75 74 TYR A CA 1
ATOM 587 C C . TYR A 1 74 ? 15.202 3.227 -15.476 1.00 94.75 74 TYR A C 1
ATOM 589 O O . TYR A 1 74 ? 14.649 2.174 -15.800 1.00 94.75 74 TYR A O 1
ATOM 597 N N . ARG A 1 75 ? 15.936 3.338 -14.370 1.00 94.19 75 ARG A N 1
ATOM 598 C CA . ARG A 1 75 ? 16.037 2.296 -13.354 1.00 94.19 75 ARG A CA 1
ATOM 599 C C . ARG A 1 75 ? 15.629 2.887 -12.012 1.00 94.19 75 ARG A C 1
ATOM 601 O O . ARG A 1 75 ? 16.084 3.988 -11.697 1.00 94.19 75 ARG A O 1
ATOM 608 N N . PRO A 1 76 ? 14.783 2.192 -11.235 1.00 94.69 76 PRO A N 1
ATOM 609 C CA . PRO A 1 76 ? 14.445 2.654 -9.902 1.00 94.69 76 PRO A CA 1
ATOM 610 C C . PRO A 1 76 ? 15.675 2.580 -8.985 1.00 94.69 76 PRO A C 1
ATOM 612 O O . PRO A 1 76 ? 16.642 1.870 -9.274 1.00 94.69 76 PRO A O 1
ATOM 615 N N . ASP A 1 77 ? 15.629 3.308 -7.870 1.00 95.94 77 ASP A N 1
ATOM 616 C CA . ASP A 1 77 ? 16.713 3.310 -6.886 1.00 95.94 77 ASP A CA 1
ATOM 617 C C . ASP A 1 77 ? 16.998 1.894 -6.345 1.00 95.94 77 ASP A C 1
ATOM 619 O O . ASP A 1 77 ? 16.073 1.080 -6.244 1.00 95.94 77 ASP A O 1
ATOM 623 N N . PRO A 1 78 ? 18.240 1.586 -5.917 1.00 97.94 78 PRO A N 1
ATOM 624 C CA . PRO A 1 78 ? 18.627 0.233 -5.498 1.00 97.94 78 PRO A CA 1
ATOM 625 C C . PRO A 1 78 ? 17.707 -0.409 -4.448 1.00 97.94 78 PRO A C 1
ATOM 627 O O . PRO A 1 78 ? 17.411 -1.599 -4.531 1.00 97.94 78 PRO A O 1
ATOM 630 N N . TYR A 1 79 ? 17.185 0.378 -3.502 1.00 96.75 79 TYR A N 1
ATOM 631 C CA . TYR A 1 79 ? 16.293 -0.138 -2.457 1.00 96.75 79 TYR A CA 1
ATOM 632 C C . TYR A 1 79 ? 14.948 -0.649 -3.010 1.00 96.75 79 TYR A C 1
ATOM 634 O O . TYR A 1 79 ? 14.340 -1.542 -2.424 1.00 96.75 79 TYR A O 1
ATOM 642 N N . ILE A 1 80 ? 14.482 -0.119 -4.148 1.00 97.94 80 ILE A N 1
ATOM 643 C CA . ILE A 1 80 ? 13.267 -0.590 -4.825 1.00 97.94 80 ILE A CA 1
ATOM 644 C C . ILE A 1 80 ? 13.515 -1.952 -5.474 1.00 97.94 80 ILE A C 1
ATOM 646 O O . ILE A 1 80 ? 12.642 -2.818 -5.447 1.00 97.94 80 ILE A O 1
ATOM 650 N N . GLU A 1 81 ? 14.701 -2.166 -6.049 1.00 97.12 81 GLU A N 1
ATOM 651 C CA . GLU A 1 81 ? 15.085 -3.466 -6.606 1.00 97.12 81 GLU A CA 1
ATOM 652 C C . GLU A 1 81 ? 15.214 -4.535 -5.514 1.00 97.12 81 GLU A C 1
ATOM 654 O O . GLU A 1 81 ? 14.743 -5.663 -5.683 1.00 97.12 81 GLU A O 1
ATOM 659 N N . GLU A 1 82 ? 15.805 -4.183 -4.374 1.00 97.75 82 GLU A N 1
ATOM 660 C CA . GLU A 1 82 ? 15.873 -5.063 -3.206 1.00 97.75 82 GLU A CA 1
ATOM 661 C C . GLU A 1 82 ? 14.477 -5.413 -2.675 1.00 97.75 82 GLU A C 1
ATOM 663 O O . GLU A 1 82 ? 14.186 -6.586 -2.422 1.00 97.75 82 GLU A O 1
ATOM 668 N N . GLU A 1 83 ? 13.584 -4.425 -2.568 1.00 98.19 83 GLU A N 1
ATOM 669 C CA . GLU A 1 83 ? 12.206 -4.652 -2.132 1.00 98.19 83 GLU A CA 1
ATOM 670 C C . GLU A 1 83 ? 11.425 -5.518 -3.129 1.00 98.19 83 GLU A C 1
ATOM 672 O O . GLU A 1 83 ? 10.689 -6.405 -2.704 1.00 98.19 83 GLU A O 1
ATOM 677 N N . TYR A 1 84 ? 11.618 -5.337 -4.441 1.00 98.19 84 TYR A N 1
ATOM 678 C CA . TYR A 1 84 ? 11.024 -6.209 -5.461 1.00 98.19 84 TYR A CA 1
ATOM 679 C C . TYR A 1 84 ? 11.442 -7.672 -5.273 1.00 98.19 84 TYR A C 1
ATOM 681 O O . TYR A 1 84 ? 10.584 -8.558 -5.242 1.00 98.19 84 TYR A O 1
ATOM 689 N N . LYS A 1 85 ? 12.746 -7.926 -5.094 1.00 97.75 85 LYS A N 1
ATOM 690 C CA . LYS A 1 85 ? 13.277 -9.278 -4.855 1.00 97.75 85 LYS A CA 1
ATOM 691 C C . LYS A 1 85 ? 12.660 -9.887 -3.598 1.00 97.75 85 LYS A C 1
ATOM 693 O O . LYS A 1 85 ? 12.142 -10.997 -3.649 1.00 97.75 85 LYS A O 1
ATOM 698 N N . ARG A 1 86 ? 12.624 -9.127 -2.498 1.00 97.69 86 ARG A N 1
ATOM 699 C CA . ARG A 1 86 ? 12.006 -9.551 -1.231 1.00 97.69 86 ARG A CA 1
ATOM 700 C C . ARG A 1 86 ? 10.514 -9.851 -1.382 1.00 97.69 86 ARG A C 1
ATOM 702 O O . ARG A 1 86 ? 10.022 -10.827 -0.821 1.00 97.69 86 ARG A O 1
ATOM 709 N N . ALA A 1 87 ? 9.788 -9.011 -2.117 1.00 98.12 87 ALA A N 1
ATOM 710 C CA . ALA A 1 87 ? 8.357 -9.169 -2.328 1.00 98.12 87 ALA A CA 1
ATOM 711 C C . ALA A 1 87 ? 8.039 -10.407 -3.173 1.00 98.12 87 ALA A C 1
ATOM 713 O O . ALA A 1 87 ? 7.025 -11.051 -2.909 1.00 98.12 87 ALA A O 1
ATOM 714 N N . ARG A 1 88 ? 8.891 -10.768 -4.148 1.00 97.31 88 ARG A N 1
ATOM 715 C CA . ARG A 1 88 ? 8.649 -11.900 -5.061 1.00 97.31 88 ARG A CA 1
ATOM 716 C C . ARG A 1 88 ? 8.538 -13.248 -4.353 1.00 97.31 88 ARG A C 1
ATOM 718 O O . ARG A 1 88 ? 7.758 -14.088 -4.801 1.00 97.31 88 ARG A O 1
ATOM 725 N N . ASP A 1 89 ? 9.257 -13.400 -3.244 1.00 96.75 89 ASP A N 1
ATOM 726 C CA . ASP A 1 89 ? 9.280 -14.610 -2.416 1.00 96.75 89 ASP A CA 1
ATOM 727 C C . ASP A 1 89 ? 8.253 -14.577 -1.267 1.00 96.75 89 ASP A C 1
ATOM 729 O O . ASP A 1 89 ? 8.171 -15.502 -0.457 1.00 96.75 89 ASP A O 1
ATOM 733 N N . HIS A 1 90 ? 7.456 -13.510 -1.157 1.00 98.44 90 HIS A N 1
ATOM 734 C CA . HIS A 1 90 ? 6.510 -13.345 -0.061 1.00 98.44 90 HIS A CA 1
ATOM 735 C C . HIS A 1 90 ? 5.163 -14.026 -0.340 1.00 98.44 90 HIS A C 1
ATOM 737 O O . HIS A 1 90 ? 4.616 -13.939 -1.438 1.00 98.44 90 HIS A O 1
ATOM 743 N N . LYS A 1 91 ? 4.548 -14.618 0.694 1.00 98.12 91 LYS A N 1
ATOM 744 C CA . LYS A 1 91 ? 3.243 -15.311 0.598 1.00 98.12 91 LYS A CA 1
ATOM 745 C C . LYS A 1 91 ? 2.102 -14.450 0.030 1.00 98.12 91 LYS A C 1
ATOM 747 O O . LYS A 1 91 ? 1.171 -14.986 -0.557 1.00 98.12 91 LYS A O 1
ATOM 752 N N . TRP A 1 92 ? 2.183 -13.130 0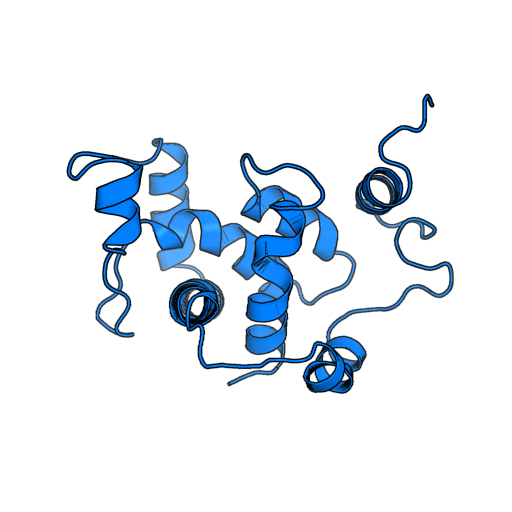.198 1.00 98.25 92 TRP A N 1
ATOM 753 C CA . TRP A 1 92 ? 1.184 -12.161 -0.277 1.00 98.25 92 TRP A CA 1
ATOM 754 C C . TRP A 1 92 ? 1.573 -11.469 -1.585 1.00 98.25 92 TRP A C 1
ATOM 756 O O . TRP A 1 92 ? 0.918 -10.507 -1.983 1.00 98.25 92 TRP A O 1
ATOM 766 N N . TYR A 1 93 ? 2.623 -11.944 -2.266 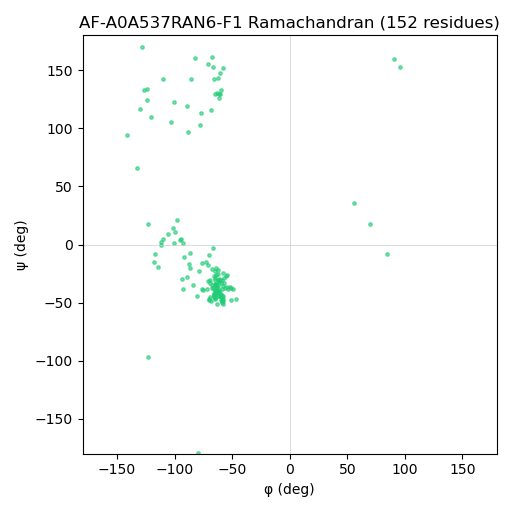1.00 98.31 93 TYR A N 1
ATOM 767 C CA . TYR A 1 93 ? 3.082 -11.388 -3.539 1.00 98.31 93 TYR A CA 1
ATOM 768 C C . TYR A 1 93 ? 1.929 -11.156 -4.518 1.00 98.31 93 TYR A C 1
ATOM 770 O O . TYR A 1 93 ? 1.805 -10.073 -5.086 1.00 98.31 93 TYR A O 1
ATOM 778 N N . MET A 1 94 ? 1.054 -12.155 -4.667 1.00 97.38 94 MET A N 1
ATOM 779 C CA . MET A 1 94 ? -0.057 -12.079 -5.610 1.00 97.38 94 MET A CA 1
ATOM 780 C C . MET A 1 94 ? -1.056 -10.977 -5.265 1.00 97.38 94 MET A C 1
ATOM 782 O O . MET A 1 94 ? -1.545 -10.320 -6.173 1.00 97.38 94 MET A O 1
ATOM 786 N N . THR A 1 95 ? -1.300 -10.696 -3.987 1.00 97.69 95 THR A N 1
ATOM 787 C CA . THR A 1 95 ? -2.194 -9.609 -3.566 1.00 97.69 95 THR A CA 1
ATOM 788 C C . THR A 1 95 ? -1.631 -8.248 -3.973 1.00 97.69 95 THR A C 1
ATOM 790 O O . THR A 1 95 ? -2.331 -7.456 -4.597 1.00 97.69 95 THR A O 1
ATOM 793 N N . ALA A 1 96 ? -0.340 -8.001 -3.725 1.00 97.88 96 ALA A N 1
ATOM 794 C CA . ALA A 1 96 ? 0.334 -6.777 -4.172 1.00 97.88 96 ALA A CA 1
ATOM 795 C C . ALA A 1 96 ? 0.402 -6.669 -5.701 1.00 97.88 96 ALA A C 1
ATOM 797 O O . ALA A 1 96 ? 0.264 -5.587 -6.265 1.00 97.88 96 ALA A O 1
ATOM 798 N N . ARG A 1 97 ? 0.607 -7.797 -6.385 1.00 97.12 97 ARG A N 1
ATOM 799 C CA . ARG A 1 97 ? 0.651 -7.846 -7.845 1.00 97.12 97 ARG A CA 1
ATOM 800 C C . ARG A 1 97 ? -0.715 -7.550 -8.467 1.00 97.12 97 ARG A C 1
ATOM 802 O O . ARG A 1 97 ? -0.772 -6.856 -9.476 1.00 97.12 97 ARG A O 1
ATOM 809 N N . MET A 1 98 ? -1.809 -8.010 -7.860 1.00 96.50 98 MET A N 1
ATOM 810 C CA . MET A 1 98 ? -3.151 -7.673 -8.337 1.00 96.50 98 MET A CA 1
ATOM 811 C C . MET A 1 98 ? -3.455 -6.179 -8.209 1.00 96.50 98 MET A C 1
ATOM 813 O O . MET A 1 98 ? -4.148 -5.654 -9.074 1.00 96.50 98 MET A O 1
ATOM 817 N N . ILE A 1 99 ? -2.882 -5.477 -7.221 1.00 96.38 99 ILE A N 1
ATOM 818 C CA . ILE A 1 99 ? -2.953 -4.008 -7.172 1.00 96.38 99 ILE A CA 1
ATOM 819 C C . ILE A 1 99 ? -2.347 -3.419 -8.448 1.00 96.38 99 ILE A C 1
ATOM 821 O O . ILE A 1 99 ? -3.022 -2.661 -9.129 1.00 96.38 99 ILE A O 1
ATOM 825 N N . THR A 1 100 ? -1.129 -3.817 -8.840 1.00 95.06 100 THR A N 1
ATOM 826 C CA . THR A 1 100 ? -0.488 -3.243 -10.040 1.00 95.06 100 THR A CA 1
ATOM 827 C C . THR A 1 100 ? -1.234 -3.587 -11.329 1.00 95.06 100 THR A C 1
ATOM 829 O O . THR A 1 100 ? -1.278 -2.779 -12.248 1.00 95.06 100 THR A O 1
ATOM 832 N N . VAL A 1 101 ? -1.822 -4.786 -11.414 1.00 94.00 101 VAL A N 1
ATOM 833 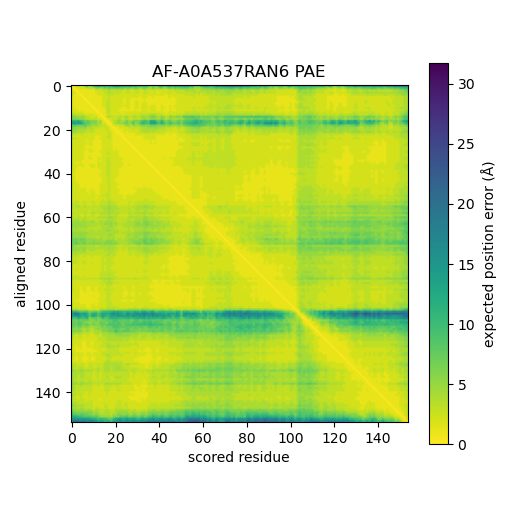C CA . VAL A 1 101 ? -2.661 -5.187 -12.557 1.00 94.00 101 VAL A CA 1
ATOM 834 C C . VAL A 1 101 ? -3.914 -4.316 -12.648 1.00 94.00 101 VAL A C 1
ATOM 836 O O . VAL A 1 101 ? -4.296 -3.909 -13.743 1.00 94.00 101 VAL A O 1
ATOM 839 N N . HIS A 1 102 ? -4.552 -4.027 -11.512 1.00 91.88 102 HIS A N 1
ATOM 840 C CA . HIS A 1 102 ? -5.812 -3.291 -11.483 1.00 91.88 102 HIS A CA 1
ATOM 841 C C . HIS A 1 102 ? -5.663 -1.766 -11.447 1.00 91.88 102 HIS A C 1
ATOM 843 O O . HIS A 1 102 ? -6.608 -1.075 -11.811 1.00 91.88 102 HIS A O 1
ATOM 849 N N . ASP A 1 103 ? -4.484 -1.250 -11.105 1.00 87.44 103 ASP A N 1
ATOM 850 C CA . ASP A 1 103 ? -4.157 0.181 -11.112 1.00 87.44 103 ASP A CA 1
ATOM 851 C C . ASP A 1 103 ? -4.394 0.820 -12.500 1.00 87.44 103 ASP A C 1
ATOM 853 O O . ASP A 1 103 ? -4.968 1.901 -12.623 1.00 87.44 103 ASP A O 1
ATOM 857 N N . ILE A 1 104 ? -4.085 0.082 -13.575 1.00 68.19 104 ILE A N 1
ATOM 858 C CA . ILE A 1 104 ? -4.191 0.555 -14.967 1.00 68.19 104 ILE A CA 1
ATOM 859 C C . ILE A 1 104 ? -5.644 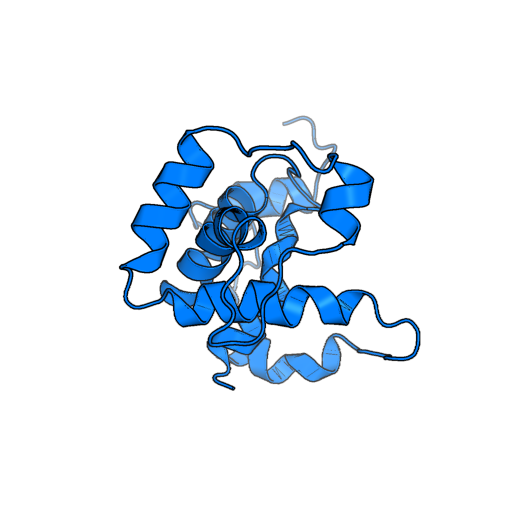0.859 -15.390 1.00 68.19 104 ILE A C 1
ATOM 861 O O . ILE A 1 104 ? -5.860 1.738 -16.225 1.00 68.19 104 ILE A O 1
ATOM 865 N N . TYR A 1 105 ? -6.651 0.188 -14.815 1.00 57.78 105 TYR A N 1
ATOM 866 C CA . TYR A 1 105 ? -8.060 0.421 -15.173 1.00 57.78 105 TYR A CA 1
ATOM 867 C C . TYR A 1 105 ? -8.591 1.775 -14.689 1.00 57.78 105 TYR A C 1
ATOM 869 O O . TYR A 1 105 ? -9.569 2.272 -15.240 1.00 57.78 105 TYR A O 1
ATOM 877 N N . SER A 1 106 ? -7.918 2.416 -13.730 1.00 60.56 106 SER A N 1
ATOM 878 C CA . SER A 1 106 ? -8.291 3.742 -13.215 1.00 60.56 106 SER A CA 1
ATOM 879 C C . SER A 1 106 ? -8.136 4.871 -14.250 1.00 60.56 106 SER A C 1
ATOM 881 O O . SER A 1 106 ? -8.440 6.025 -13.953 1.00 60.56 106 SER A O 1
ATOM 883 N N . PHE A 1 107 ? -7.644 4.559 -15.455 1.00 66.56 107 PHE A N 1
ATOM 884 C CA . PHE A 1 107 ? -7.433 5.503 -16.554 1.00 66.56 107 PHE A CA 1
ATOM 885 C C . PHE A 1 107 ? -8.396 5.306 -17.738 1.00 66.56 107 PHE A C 1
ATOM 887 O O . PHE A 1 107 ? -8.229 5.989 -18.750 1.00 66.56 107 PHE A O 1
ATOM 894 N N . ASP A 1 108 ? -9.374 4.396 -17.642 1.00 78.75 108 ASP A N 1
ATOM 895 C CA . ASP A 1 108 ? -10.418 4.237 -18.663 1.00 78.75 108 ASP A CA 1
ATOM 896 C C . ASP A 1 108 ? -11.468 5.361 -18.528 1.00 78.75 108 ASP A C 1
ATOM 898 O O . ASP A 1 108 ? -12.169 5.418 -17.515 1.00 78.75 108 ASP A O 1
ATOM 902 N N . PRO A 1 109 ? -11.583 6.280 -19.508 1.00 80.62 109 PRO A N 1
ATOM 903 C CA . PRO A 1 109 ? -12.495 7.418 -19.415 1.00 80.62 109 PRO A CA 1
ATOM 904 C C . PRO A 1 109 ? -13.975 7.037 -19.564 1.00 80.62 109 PRO A C 1
ATOM 906 O O . PRO A 1 109 ? -14.832 7.862 -19.247 1.00 80.62 109 PRO A O 1
ATOM 909 N N . ASP A 1 110 ? -14.279 5.833 -20.056 1.00 87.50 110 ASP A N 1
ATOM 910 C CA . ASP A 1 110 ? -15.649 5.378 -20.302 1.00 87.50 110 ASP A CA 1
ATOM 911 C C . ASP A 1 110 ? -16.242 4.629 -19.095 1.00 87.50 110 ASP A C 1
ATOM 913 O O . ASP A 1 110 ? -17.450 4.375 -19.042 1.00 87.50 110 ASP A O 1
ATOM 917 N N . VAL A 1 111 ? -15.413 4.289 -18.103 1.00 83.81 111 VAL A N 1
ATOM 918 C CA . VAL A 1 111 ? -15.847 3.612 -16.879 1.00 83.81 111 VAL A CA 1
ATOM 919 C C . VAL A 1 111 ? -16.234 4.649 -15.825 1.00 83.81 111 VAL A C 1
ATOM 921 O O . VAL A 1 111 ? -15.417 5.446 -15.370 1.00 83.81 111 VAL A O 1
ATOM 924 N N . VAL A 1 112 ? -17.496 4.606 -15.396 1.00 83.69 112 VAL A N 1
ATOM 925 C CA . VAL A 1 112 ? -18.006 5.391 -14.263 1.00 83.69 112 VAL A CA 1
ATOM 926 C C . VAL A 1 112 ? -18.070 4.477 -13.046 1.00 83.69 112 VAL A C 1
ATOM 928 O O . VAL A 1 112 ? -18.717 3.434 -13.102 1.00 83.69 112 VAL A O 1
ATOM 931 N N . VAL A 1 113 ? -17.389 4.867 -11.970 1.00 83.69 113 VAL A N 1
ATOM 932 C CA . VAL A 1 113 ? -17.333 4.128 -10.703 1.00 83.69 113 VAL A CA 1
ATOM 933 C C . VAL A 1 113 ? -17.729 5.069 -9.576 1.00 83.69 113 VAL A C 1
ATOM 935 O O . VAL A 1 113 ? -17.207 6.182 -9.499 1.00 83.69 113 VAL A O 1
ATOM 938 N N . GLU A 1 114 ? -18.610 4.612 -8.692 1.00 90.38 114 GLU A N 1
ATOM 939 C CA . GLU A 1 114 ? -19.039 5.368 -7.512 1.00 90.38 114 GLU A CA 1
ATOM 940 C C . GLU A 1 114 ? -18.478 4.712 -6.243 1.00 90.38 114 GLU A C 1
ATOM 942 O O . GLU A 1 114 ? -18.418 3.486 -6.120 1.00 90.38 114 GLU A O 1
ATOM 947 N N . LEU A 1 115 ? -18.071 5.515 -5.255 1.00 89.00 115 LEU A N 1
ATOM 948 C CA . LEU A 1 115 ? -17.515 4.977 -4.006 1.00 89.00 115 LEU A CA 1
ATOM 949 C C . LEU A 1 115 ? -18.541 4.106 -3.264 1.00 89.00 115 LEU A C 1
ATOM 951 O O . LEU A 1 115 ? -18.179 3.125 -2.608 1.00 89.00 115 LEU A O 1
ATOM 955 N N . GLU A 1 116 ? -19.822 4.448 -3.388 1.00 94.88 116 GLU A N 1
ATOM 956 C CA . GLU A 1 116 ? -20.949 3.767 -2.764 1.00 94.88 116 GLU A CA 1
ATOM 957 C C . GLU A 1 116 ? -21.018 2.280 -3.142 1.00 94.88 116 GLU A C 1
ATOM 959 O O . GLU A 1 116 ? -21.440 1.467 -2.316 1.00 94.88 116 GLU A O 1
ATOM 964 N N . GLU A 1 117 ? -20.535 1.901 -4.330 1.00 93.62 117 GLU A N 1
ATOM 965 C CA . GLU A 1 117 ? -20.460 0.509 -4.797 1.00 93.62 117 GLU A CA 1
ATOM 966 C C . GLU A 1 117 ? -19.538 -0.357 -3.920 1.00 93.62 117 GLU A C 1
ATOM 968 O O . GLU A 1 117 ? -19.698 -1.577 -3.847 1.00 93.62 117 GLU A O 1
ATOM 973 N N . PHE A 1 118 ? -18.605 0.266 -3.191 1.00 94.94 118 PHE A N 1
ATOM 974 C CA . PHE A 1 118 ? -17.662 -0.403 -2.293 1.00 94.94 118 PHE A CA 1
ATOM 975 C C . PHE A 1 118 ? -18.060 -0.324 -0.817 1.00 94.94 118 PHE A C 1
ATOM 977 O O . PHE A 1 118 ? -17.335 -0.854 0.030 1.00 94.94 118 PHE A O 1
ATOM 984 N N . THR A 1 119 ? -19.199 0.293 -0.481 1.00 96.38 119 THR A N 1
ATOM 985 C CA . THR A 1 119 ? -19.622 0.539 0.911 1.00 96.38 119 THR A CA 1
ATOM 986 C C . THR A 1 119 ? -19.564 -0.721 1.775 1.00 96.38 119 THR A C 1
ATOM 988 O O . THR A 1 119 ? -18.971 -0.710 2.855 1.00 96.38 119 THR A O 1
ATOM 991 N N . ASP A 1 120 ? -20.106 -1.838 1.284 1.00 96.44 120 ASP A N 1
ATOM 992 C CA . ASP A 1 120 ? -20.132 -3.099 2.031 1.00 96.44 120 ASP A CA 1
ATOM 993 C C . ASP A 1 120 ? -18.748 -3.743 2.165 1.00 96.44 120 ASP A C 1
ATOM 995 O O . ASP A 1 120 ? -18.468 -4.426 3.154 1.00 96.44 120 ASP A O 1
ATOM 999 N N . ILE A 1 121 ? -17.870 -3.553 1.176 1.00 97.00 121 ILE A N 1
ATOM 1000 C CA . ILE A 1 121 ? -16.491 -4.058 1.212 1.00 97.00 121 ILE A CA 1
ATOM 1001 C C . ILE A 1 121 ? -15.692 -3.267 2.246 1.00 97.00 121 ILE A C 1
ATOM 1003 O O . ILE A 1 121 ? -15.042 -3.870 3.102 1.00 97.00 121 ILE A O 1
ATOM 1007 N N . ILE A 1 122 ? -15.797 -1.936 2.221 1.00 97.00 122 ILE A N 1
ATOM 1008 C CA . ILE A 1 122 ? -15.177 -1.045 3.208 1.00 97.00 122 ILE A CA 1
ATOM 1009 C C . ILE A 1 122 ? -15.698 -1.384 4.606 1.00 97.00 122 ILE A C 1
ATOM 1011 O O . ILE A 1 122 ? -14.903 -1.604 5.514 1.00 97.00 122 ILE A O 1
ATOM 1015 N N . GLY A 1 123 ? -17.016 -1.495 4.788 1.00 96.31 123 GLY A N 1
ATOM 1016 C CA . GLY A 1 123 ? -17.624 -1.770 6.093 1.00 96.31 123 GLY A CA 1
ATOM 1017 C C . GLY A 1 123 ? -17.189 -3.100 6.718 1.00 96.31 123 GLY A C 1
ATOM 1018 O O . GLY A 1 123 ? -17.106 -3.202 7.942 1.00 96.31 123 GLY A O 1
ATOM 1019 N N . ARG A 1 124 ? -16.872 -4.112 5.898 1.00 97.06 124 ARG A N 1
ATOM 1020 C CA . ARG A 1 124 ? -16.416 -5.431 6.369 1.00 97.06 124 ARG A CA 1
ATOM 1021 C C . ARG A 1 124 ? -14.904 -5.539 6.545 1.00 97.06 124 ARG A C 1
ATOM 1023 O O . ARG A 1 124 ? -14.462 -6.323 7.381 1.00 97.06 124 ARG A O 1
ATOM 1030 N N . ASN A 1 125 ? -14.121 -4.771 5.787 1.00 97.88 125 ASN A N 1
ATOM 1031 C CA . ASN A 1 125 ? -12.667 -4.949 5.700 1.00 97.88 125 ASN A CA 1
ATOM 1032 C C . ASN A 1 125 ? -11.851 -3.744 6.212 1.00 97.88 125 ASN A C 1
ATOM 1034 O O . ASN A 1 125 ? -10.635 -3.858 6.363 1.00 97.88 125 ASN A O 1
ATOM 1038 N N . PHE A 1 126 ? -12.4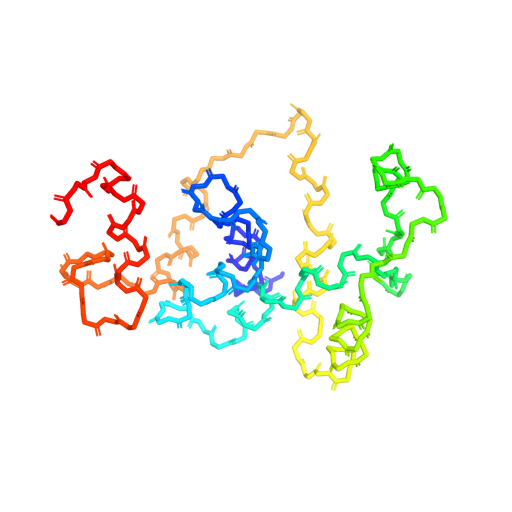95 -2.615 6.518 1.00 97.69 126 PHE A N 1
ATOM 1039 C CA . PHE A 1 126 ? -11.873 -1.418 7.082 1.00 97.69 126 PHE A CA 1
ATOM 1040 C C . PHE A 1 126 ? -12.506 -1.085 8.440 1.00 97.69 126 PHE A C 1
ATOM 1042 O O . PHE A 1 126 ? -13.656 -0.650 8.540 1.00 97.69 126 PHE A O 1
ATOM 1049 N N . LYS A 1 127 ? -11.741 -1.268 9.515 1.00 97.00 127 LYS A N 1
ATOM 1050 C CA . LYS A 1 127 ? -12.158 -0.980 10.888 1.00 97.00 127 LYS A CA 1
ATOM 1051 C C . LYS A 1 127 ? -12.491 0.501 11.052 1.00 97.00 127 LYS A C 1
ATOM 1053 O O . LYS A 1 127 ? -11.663 1.364 10.782 1.00 97.00 127 LYS A O 1
ATOM 1058 N N . GLN A 1 128 ? -13.666 0.767 11.613 1.00 94.56 128 GLN A N 1
ATOM 1059 C CA . GLN A 1 128 ? -14.159 2.108 11.924 1.00 94.56 128 GLN A CA 1
ATOM 1060 C C . GLN A 1 128 ? -14.026 2.381 13.435 1.00 94.56 128 GLN A C 1
ATOM 1062 O O . GLN A 1 128 ? -14.788 1.810 14.223 1.00 94.56 128 GLN A O 1
ATOM 1067 N N . PRO A 1 129 ? -13.056 3.198 13.891 1.00 95.69 129 PRO A N 1
ATOM 1068 C CA . PRO A 1 129 ? -12.972 3.604 15.294 1.00 95.69 129 PRO A CA 1
ATOM 1069 C C . PRO A 1 129 ? -14.212 4.392 15.714 1.00 95.69 129 PRO A C 1
ATOM 1071 O O . PRO A 1 129 ? -14.715 5.205 14.940 1.00 95.69 129 PRO A O 1
ATOM 1074 N N . LYS A 1 130 ? -14.675 4.208 16.957 1.00 96.06 130 LYS A N 1
ATOM 1075 C CA . LYS A 1 130 ? -15.858 4.924 17.471 1.00 96.06 130 LYS A CA 1
ATOM 1076 C C . LYS A 1 130 ? -15.628 6.432 17.538 1.00 96.06 130 LYS A C 1
ATOM 1078 O O . LYS A 1 130 ? -16.548 7.209 17.324 1.00 96.06 130 LYS A O 1
ATOM 1083 N N . GLU A 1 131 ? -14.398 6.823 17.836 1.00 95.69 131 GLU A N 1
ATOM 1084 C CA . GLU A 1 131 ? -13.939 8.204 17.929 1.00 95.69 131 GLU A CA 1
ATOM 1085 C C . GLU A 1 131 ? -13.745 8.839 16.538 1.00 95.69 131 GLU A C 1
ATOM 1087 O O . GLU A 1 131 ? -13.688 10.061 16.421 1.00 95.69 131 GLU A O 1
ATOM 1092 N N . GLY A 1 132 ? -13.687 8.021 15.479 1.00 95.31 132 GLY A N 1
ATOM 1093 C CA . GLY A 1 132 ? -13.389 8.424 14.107 1.00 95.31 132 GLY A CA 1
ATOM 1094 C C . GLY A 1 132 ? -11.896 8.367 13.762 1.00 95.31 132 GLY A C 1
ATOM 1095 O O . GLY A 1 132 ? -11.021 8.379 14.634 1.00 95.31 132 GLY A O 1
ATOM 1096 N N . LEU A 1 133 ? -11.594 8.306 12.460 1.00 94.44 133 LEU A N 1
ATOM 1097 C CA . LEU A 1 133 ? -10.214 8.290 11.966 1.00 94.44 133 LEU A CA 1
ATOM 1098 C C . LEU A 1 133 ? -9.471 9.559 12.388 1.00 94.44 133 LEU A C 1
ATOM 1100 O O . LEU A 1 133 ? -9.948 10.679 12.214 1.00 94.44 133 LEU A O 1
ATOM 1104 N N . GLY A 1 134 ? -8.291 9.366 12.972 1.00 95.31 134 GLY A N 1
ATOM 1105 C CA . GLY A 1 134 ? -7.472 10.447 13.509 1.00 95.31 134 GLY A CA 1
ATOM 1106 C C . GLY A 1 134 ? -7.818 10.898 14.926 1.00 95.31 134 GLY A C 1
ATOM 1107 O O . GLY A 1 134 ? -7.042 11.651 15.512 1.00 95.31 134 GLY A O 1
ATOM 1108 N N . TRP A 1 135 ? -8.909 10.424 15.520 1.00 96.75 135 TRP A N 1
ATOM 1109 C CA . TRP A 1 135 ? -9.274 10.738 16.910 1.00 96.75 135 TRP A CA 1
ATOM 1110 C C . TRP A 1 135 ? -9.173 9.531 17.845 1.00 96.75 135 TRP A C 1
ATOM 1112 O O . TRP A 1 135 ? -9.395 9.658 19.046 1.00 96.75 135 TRP A O 1
ATOM 1122 N N . ASP A 1 136 ? -8.785 8.381 17.301 1.00 96.19 136 ASP A N 1
ATOM 1123 C CA . ASP A 1 136 ? -8.399 7.204 18.064 1.00 96.19 136 ASP A CA 1
ATOM 1124 C C . ASP A 1 136 ? -6.955 7.296 18.605 1.00 96.19 136 ASP A C 1
ATOM 1126 O O . ASP A 1 136 ? -6.235 8.282 18.416 1.00 96.19 136 ASP A O 1
ATOM 1130 N N . SER A 1 137 ? -6.520 6.241 19.300 1.00 95.94 137 SER A N 1
ATOM 1131 C CA . SER A 1 137 ? -5.164 6.101 19.845 1.00 95.94 137 SER A CA 1
ATOM 1132 C C . SER A 1 137 ? -4.235 5.267 18.955 1.00 95.94 137 SER A C 1
ATOM 1134 O O . SER A 1 137 ? -3.272 4.677 19.452 1.00 95.94 137 SER A O 1
ATOM 1136 N N . SER A 1 138 ? -4.542 5.134 17.662 1.00 97.38 138 SER A N 1
ATOM 1137 C CA . SER A 1 138 ? -3.717 4.352 16.741 1.00 97.38 138 SER A CA 1
ATOM 1138 C C . SER A 1 138 ? -2.379 5.056 16.460 1.00 97.38 138 SER A C 1
ATOM 1140 O O . SER A 1 138 ? -2.286 6.288 16.541 1.00 97.38 138 SER A O 1
ATOM 1142 N N . PRO A 1 139 ? -1.326 4.313 16.072 1.00 97.06 139 PRO A N 1
ATOM 1143 C CA . PRO A 1 139 ? -0.054 4.926 15.700 1.00 97.06 139 PRO A CA 1
ATOM 1144 C C . PRO A 1 139 ? -0.175 5.850 14.478 1.00 97.06 139 PRO A C 1
ATOM 1146 O O . PRO A 1 139 ? 0.597 6.800 14.379 1.00 97.06 139 PRO A O 1
ATOM 1149 N N . SER A 1 140 ? -1.155 5.644 13.5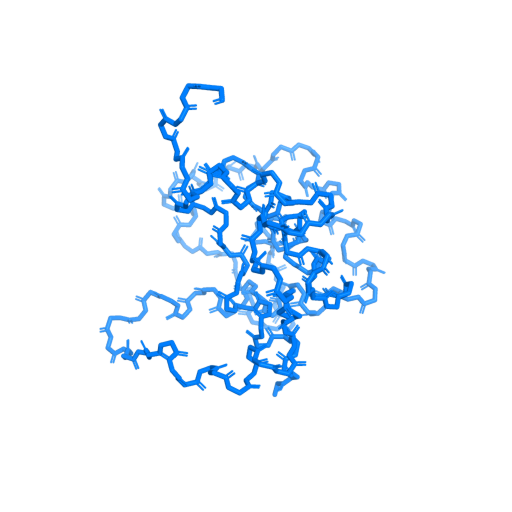87 1.00 96.56 140 SER A N 1
ATOM 1150 C CA . SER A 1 140 ? -1.374 6.486 12.403 1.00 96.56 140 SER A CA 1
ATOM 1151 C C . SER A 1 140 ? -2.420 7.591 12.592 1.00 96.56 140 SER A C 1
ATOM 1153 O O . SER A 1 140 ? -2.661 8.366 11.667 1.00 96.56 140 SER A O 1
ATOM 1155 N N . ALA A 1 141 ? -2.985 7.761 13.795 1.00 96.75 141 ALA A N 1
ATOM 1156 C CA . ALA A 1 141 ? -3.995 8.787 14.072 1.00 96.75 141 ALA A CA 1
ATOM 1157 C C . ALA A 1 141 ? -3.525 10.203 13.687 1.00 96.75 141 ALA A C 1
ATOM 1159 O O . ALA A 1 141 ? -4.285 11.034 13.191 1.00 96.75 141 ALA A O 1
ATOM 1160 N N . HIS A 1 142 ? -2.239 10.488 13.894 1.00 94.38 142 HIS A N 1
ATOM 1161 C CA . HIS A 1 142 ? -1.649 11.773 13.535 1.00 94.38 142 HIS A CA 1
ATOM 1162 C C . HIS A 1 142 ? -1.659 12.033 12.019 1.00 94.38 142 HIS A C 1
ATOM 1164 O O . HIS A 1 142 ? -1.880 13.171 11.623 1.00 94.38 142 HIS A O 1
ATOM 1170 N N . MET A 1 143 ? -1.509 10.998 11.185 1.00 95.31 143 MET A N 1
ATOM 1171 C CA . MET A 1 143 ? -1.518 11.110 9.720 1.00 95.31 143 MET A CA 1
ATOM 1172 C C . MET A 1 143 ? -2.901 11.547 9.224 1.00 95.31 143 MET A C 1
ATOM 1174 O O . MET A 1 143 ? -3.020 12.506 8.463 1.00 95.31 143 MET A O 1
ATOM 1178 N N . TRP A 1 144 ? -3.962 10.934 9.757 1.00 94.69 144 TRP A N 1
ATOM 1179 C CA . TRP A 1 144 ? -5.343 11.337 9.480 1.00 94.69 144 TRP A CA 1
ATOM 1180 C C . TRP A 1 144 ? -5.638 12.767 9.940 1.00 94.69 144 TRP A C 1
ATOM 1182 O O . TRP A 1 144 ? -6.251 13.536 9.205 1.00 94.69 144 TRP A O 1
ATOM 1192 N N . ARG A 1 145 ? -5.164 13.181 11.125 1.00 94.12 145 ARG A N 1
ATOM 1193 C CA . ARG A 1 145 ? -5.339 14.574 11.580 1.00 94.12 145 ARG A CA 1
ATOM 1194 C C . ARG A 1 145 ? -4.612 15.578 10.692 1.00 94.12 145 ARG A C 1
ATOM 1196 O O . ARG A 1 145 ? -5.142 16.671 10.499 1.00 94.12 145 ARG A O 1
ATOM 1203 N N . THR A 1 146 ? -3.446 15.221 10.157 1.00 92.00 146 THR A N 1
ATOM 1204 C CA . THR A 1 146 ? -2.736 16.051 9.177 1.00 92.00 146 THR A CA 1
ATOM 1205 C C . THR A 1 146 ? -3.564 16.221 7.906 1.00 92.00 146 THR A C 1
ATOM 1207 O O . THR A 1 146 ? -3.671 17.339 7.418 1.00 92.00 146 THR A O 1
ATOM 1210 N N . LEU A 1 147 ? -4.233 15.168 7.426 1.00 91.69 147 LEU A N 1
ATOM 1211 C CA . LEU A 1 147 ? -5.143 15.260 6.275 1.00 91.69 147 LEU A CA 1
ATOM 1212 C C . LEU A 1 147 ? -6.380 16.117 6.555 1.00 91.69 147 LEU A C 1
ATOM 1214 O O . LEU A 1 147 ? -6.772 16.935 5.730 1.00 91.69 147 LEU A O 1
ATOM 1218 N N . ILE A 1 148 ? -6.988 15.947 7.730 1.00 92.31 148 ILE A N 1
ATOM 1219 C CA . ILE A 1 148 ? -8.197 16.682 8.127 1.00 92.31 148 ILE A CA 1
ATOM 1220 C C . ILE A 1 148 ? -7.884 18.169 8.356 1.00 92.31 148 ILE A C 1
ATOM 1222 O O . ILE A 1 148 ? -8.732 19.031 8.128 1.00 92.31 148 ILE A O 1
ATOM 1226 N N . ARG A 1 149 ? -6.679 18.491 8.847 1.00 91.94 149 ARG A N 1
ATOM 1227 C CA . ARG A 1 149 ? -6.275 19.859 9.213 1.00 91.94 149 ARG A CA 1
ATOM 1228 C C . ARG A 1 149 ? -4.890 20.206 8.639 1.00 91.94 149 ARG A C 1
ATOM 1230 O O . ARG A 1 149 ? -3.970 20.463 9.418 1.00 91.94 149 ARG A O 1
ATOM 1237 N N . PRO A 1 150 ? -4.737 20.289 7.303 1.00 89.00 150 PRO A N 1
ATOM 1238 C CA . PRO A 1 150 ? -3.427 20.378 6.646 1.00 89.00 150 PRO A CA 1
ATOM 1239 C C . PRO A 1 150 ? -2.676 21.685 6.922 1.00 89.00 150 PRO A C 1
ATOM 1241 O O . PRO A 1 150 ? -1.458 21.739 6.803 1.00 89.00 150 PRO A O 1
ATOM 1244 N N . THR A 1 151 ? -3.382 22.744 7.321 1.00 90.62 151 THR A N 1
ATOM 1245 C CA . THR A 1 151 ? -2.807 24.068 7.611 1.00 90.62 151 THR A CA 1
ATOM 1246 C C . THR A 1 151 ? -2.738 24.383 9.103 1.00 90.62 151 THR A C 1
ATOM 1248 O O . THR A 1 151 ? -2.466 25.522 9.488 1.00 90.62 151 THR A O 1
ATOM 1251 N N . ARG A 1 152 ? -3.014 23.405 9.974 1.00 85.50 152 ARG A N 1
ATOM 1252 C CA . ARG A 1 152 ? -3.013 23.637 11.417 1.00 85.50 152 ARG A CA 1
ATOM 1253 C C . ARG A 1 152 ? -1.592 23.909 11.907 1.00 85.50 152 ARG A C 1
ATOM 1255 O O . ARG A 1 152 ? -0.738 23.029 11.898 1.00 85.50 152 ARG A O 1
ATOM 1262 N N . TYR A 1 153 ? -1.377 25.122 12.400 1.00 81.25 153 TYR A N 1
ATOM 1263 C CA . TYR A 1 153 ? -0.184 25.471 13.155 1.00 81.25 153 TYR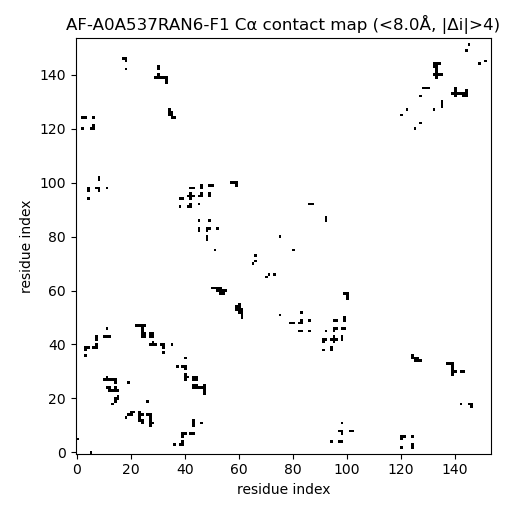 A CA 1
ATOM 1264 C C . TYR A 1 153 ? -0.323 24.940 14.590 1.00 81.25 153 TYR A C 1
ATOM 1266 O O . TYR A 1 153 ? -1.063 25.529 15.375 1.00 81.25 153 TYR A O 1
ATOM 1274 N N . LEU A 1 154 ? 0.371 23.830 14.881 1.00 70.19 154 LEU A N 1
ATOM 1275 C CA . LEU A 1 154 ? 0.377 23.081 16.154 1.00 70.19 154 LEU A CA 1
ATOM 1276 C C . LEU A 1 154 ? -0.991 22.482 16.590 1.00 70.19 154 LEU A C 1
ATOM 1278 O O . LEU A 1 154 ? -2.029 23.168 16.765 1.00 70.19 154 LEU A O 1
#

Nearest PDB structures (foldseek):
  8ji3-assembly1_B  TM=1.516E-01  e=9.821E+00  Aetokthonos hydrillicola Thurmond2011

Foldseek 3Di:
DDLLLVVLLVQLQVCCPQHDNVQSLLLSLLQQVVWFDNLSSVLSNLLVLCQQDADPVLPRDNDPVCCVVQNPPDDDDPVSVVSNVVLVPDPSNVSSVSSSVCVVVVPPPVDDDDVVVCVVSCVVGTHADPCGQLRDPDPNSVRVVCRVCVPDDD

Secondary structure (DSSP, 8-state):
--HHHHHHHHHTTHHHHHT--TTHHHHHHHHHTTTS-HHHHHHHHHHHHHTTS-BGGGTBPPPHHHHHHH-TT----HHHHHHHHHHHTSTTHHHHHHHHHHHGGGG-TT----GGGGHHHHHHHS---TT-TTTSS-TTHHHHHHHHSTT---

Solvent-accessible surface area (backbone atoms only — not comparable to full-atom values): 8849 Å² total; per-residue (Å²): 132,59,63,59,49,52,51,30,51,76,47,31,62,59,13,49,85,67,68,46,56,78,61,16,18,53,52,20,15,56,52,44,40,90,33,38,52,69,66,34,24,50,19,21,33,45,26,64,35,42,59,77,52,62,42,72,96,77,68,31,67,66,55,67,68,50,38,74,75,64,39,85,83,60,72,78,59,70,70,40,57,52,46,34,58,58,38,71,78,36,96,56,33,64,52,15,48,50,32,50,58,53,56,65,61,81,69,49,88,86,67,85,83,62,74,74,82,43,46,70,55,44,69,74,54,40,64,78,56,93,69,32,87,37,60,52,91,52,93,34,15,64,58,43,41,42,61,78,43,74,82,64,82,127

Radius of gyration: 16.28 Å; Cα contacts (8 Å, |Δi|>4): 168; chains: 1; bounding box: 40×41×42 Å

Mean predicted aligned error: 3.71 Å